Protein AF-A0A2R4ZS66-F1 (afdb_monomer_lite)

Secondary structure (DSSP, 8-state):
-BHHHHHHHHHTTBS-HHHHHHHHHHHHHHT-SEEEEEEEETTEEEEEEEEEETTTTEEEEEEEEEEEEEGGGSPPHHHHHHHHHHTT-EEEEETTEEEEEEEE-SSS-HHHHHHHHHHHHHSS---SPBEEEEEESSGGGTS----

Radius of gyration: 15.12 Å; chains: 1; bounding box: 39×27×40 Å

Foldseek 3Di:
DALVVVLVLQVVQEPCSVVVVVQLVVCLVVQFQWKWFWKDADPFTKIWIWGHGSVVRDTPWIKIKGWQDFDPSGDDPVLVVVLLVQLVWDWDDDHRTIITIHIDPPPDRPSVSVQSNVCSVVVHGGDDHMYRPDMDSDPVVVDPPPD

pLDDT: mean 89.67, std 10.57, range [35.56, 97.31]

Structure (mmCIF, N/CA/C/O backbone):
data_AF-A0A2R4ZS66-F1
#
_entry.id   AF-A0A2R4ZS66-F1
#
loop_
_atom_site.group_PDB
_atom_site.id
_atom_site.type_symbol
_atom_site.label_atom_id
_atom_site.label_alt_id
_atom_site.label_comp_id
_atom_site.label_asym_id
_atom_site.label_entity_id
_atom_site.label_seq_id
_atom_site.pdbx_PDB_ins_code
_atom_site.Cartn_x
_atom_site.Cartn_y
_atom_site.Cartn_z
_atom_site.occupancy
_atom_site.B_iso_or_equiv
_atom_site.auth_seq_id
_atom_site.auth_comp_id
_atom_site.auth_asym_id
_atom_site.auth_atom_id
_atom_site.pdbx_PDB_model_num
ATOM 1 N N . MET A 1 1 ? 14.372 4.701 -4.972 1.00 85.62 1 MET A N 1
ATOM 2 C CA . MET A 1 1 ? 14.677 3.246 -4.915 1.00 85.62 1 MET A CA 1
ATOM 3 C C . MET A 1 1 ? 14.463 2.672 -6.314 1.00 85.62 1 MET A C 1
ATOM 5 O O . MET A 1 1 ? 13.603 3.202 -7.007 1.00 85.62 1 MET A O 1
ATOM 9 N N . LYS A 1 2 ? 15.236 1.676 -6.771 1.00 91.50 2 LYS A N 1
ATOM 10 C CA . LYS A 1 2 ? 14.953 1.006 -8.058 1.00 91.50 2 LYS A CA 1
ATOM 11 C C . LYS A 1 2 ? 13.765 0.054 -7.915 1.00 91.50 2 LYS A C 1
ATOM 13 O O . LYS A 1 2 ? 13.603 -0.528 -6.845 1.00 91.50 2 LYS A O 1
ATOM 18 N N . ILE A 1 3 ? 12.954 -0.072 -8.968 1.00 91.31 3 ILE A N 1
ATOM 19 C CA . ILE A 1 3 ? 11.760 -0.935 -8.965 1.00 91.31 3 ILE A CA 1
ATOM 20 C C . ILE A 1 3 ? 12.142 -2.395 -8.682 1.00 91.31 3 ILE A C 1
ATOM 22 O O . ILE A 1 3 ? 11.557 -2.998 -7.790 1.00 91.31 3 ILE A O 1
ATOM 26 N N . ASP A 1 4 ? 13.183 -2.923 -9.326 1.00 91.06 4 ASP A N 1
ATOM 27 C CA . ASP A 1 4 ? 13.613 -4.315 -9.122 1.00 91.06 4 ASP A CA 1
ATOM 28 C C . ASP A 1 4 ? 13.971 -4.613 -7.663 1.00 91.06 4 ASP A C 1
ATOM 30 O O . ASP A 1 4 ? 13.483 -5.576 -7.082 1.00 91.06 4 ASP A O 1
ATOM 34 N N . SER A 1 5 ? 14.748 -3.734 -7.021 1.00 91.81 5 SER A N 1
ATOM 35 C CA . SER A 1 5 ? 15.110 -3.889 -5.605 1.00 91.81 5 SER A CA 1
ATOM 36 C C . SER A 1 5 ? 13.894 -3.838 -4.677 1.00 91.81 5 SER A C 1
ATOM 38 O O . SER A 1 5 ? 13.893 -4.448 -3.611 1.00 91.81 5 SER A O 1
ATOM 40 N N . PHE A 1 6 ? 12.859 -3.090 -5.060 1.00 93.44 6 PHE A N 1
ATOM 41 C CA . PHE A 1 6 ? 11.601 -3.069 -4.328 1.00 93.44 6 PHE A CA 1
ATOM 42 C C . PHE A 1 6 ? 10.821 -4.370 -4.509 1.00 93.44 6 PHE A C 1
ATOM 44 O O . PHE A 1 6 ? 10.367 -4.931 -3.517 1.00 93.44 6 PHE A O 1
ATOM 51 N N . ILE A 1 7 ? 10.704 -4.876 -5.740 1.00 93.62 7 ILE A N 1
ATOM 52 C CA . ILE A 1 7 ? 10.062 -6.168 -6.019 1.00 93.62 7 ILE A CA 1
ATOM 53 C C . ILE A 1 7 ? 10.770 -7.277 -5.231 1.00 93.62 7 ILE A C 1
ATOM 55 O O . ILE A 1 7 ? 10.112 -8.075 -4.565 1.00 93.62 7 ILE A O 1
ATOM 59 N N . GLU A 1 8 ? 12.105 -7.267 -5.216 1.00 93.38 8 GLU A N 1
ATOM 60 C CA . GLU A 1 8 ? 12.910 -8.194 -4.421 1.00 93.38 8 GLU A CA 1
ATOM 61 C C . GLU A 1 8 ? 12.587 -8.123 -2.927 1.00 93.38 8 GLU A C 1
ATOM 63 O O . GLU A 1 8 ? 12.374 -9.153 -2.288 1.00 93.38 8 GLU A O 1
ATOM 68 N N . ALA A 1 9 ? 12.490 -6.914 -2.367 1.00 93.00 9 ALA A N 1
ATOM 69 C CA . ALA A 1 9 ? 12.111 -6.729 -0.970 1.00 93.00 9 ALA A CA 1
ATOM 70 C C . ALA A 1 9 ? 10.690 -7.243 -0.672 1.00 93.00 9 ALA A C 1
ATOM 72 O O . ALA A 1 9 ? 10.423 -7.717 0.433 1.00 93.00 9 ALA A O 1
ATOM 73 N N . MET A 1 10 ? 9.785 -7.173 -1.650 1.00 95.38 10 MET A N 1
ATOM 74 C CA . MET A 1 10 ? 8.405 -7.633 -1.512 1.00 95.38 10 MET A CA 1
ATOM 75 C C . MET A 1 10 ? 8.254 -9.160 -1.615 1.00 95.38 10 MET A C 1
ATOM 77 O O . MET A 1 10 ? 7.286 -9.684 -1.062 1.00 95.38 10 MET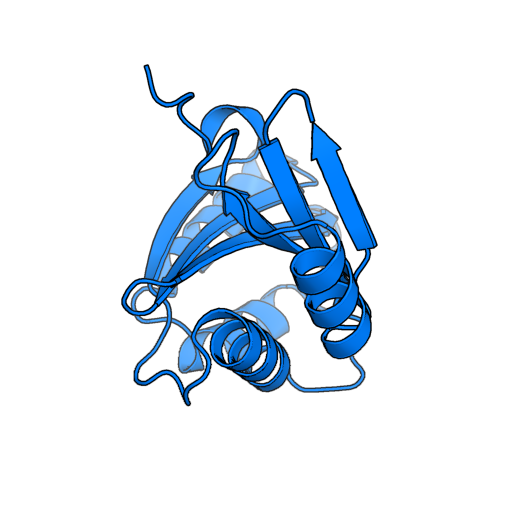 A O 1
ATOM 81 N N . TYR A 1 11 ? 9.200 -9.900 -2.214 1.00 94.19 11 TYR A N 1
ATOM 82 C CA . TYR A 1 11 ? 9.128 -11.373 -2.324 1.00 94.19 11 TYR A CA 1
ATOM 83 C C . TYR A 1 11 ? 8.984 -12.086 -0.974 1.00 94.19 11 TYR A C 1
ATOM 85 O O . TYR A 1 11 ? 8.286 -13.094 -0.865 1.00 94.19 11 TYR A O 1
ATOM 93 N N . GLU A 1 12 ? 9.615 -11.561 0.075 1.00 91.44 12 GLU A N 1
ATOM 94 C CA . GLU A 1 12 ? 9.529 -12.146 1.418 1.00 91.44 12 GLU A CA 1
ATOM 95 C C . GLU A 1 12 ? 8.276 -11.712 2.192 1.00 91.44 12 GLU A C 1
ATOM 97 O O . GLU A 1 12 ? 7.938 -12.300 3.223 1.00 91.44 12 GLU A O 1
ATOM 102 N N . ILE A 1 13 ? 7.575 -10.693 1.691 1.00 95.19 13 ILE A N 1
ATOM 103 C CA . ILE A 1 13 ? 6.416 -10.062 2.329 1.00 95.19 13 ILE A CA 1
ATOM 104 C C . ILE A 1 13 ? 5.109 -10.577 1.723 1.00 95.19 13 ILE A C 1
ATOM 106 O O . ILE A 1 13 ? 4.091 -10.595 2.416 1.00 95.19 13 ILE A O 1
ATOM 110 N N . LEU A 1 14 ? 5.134 -11.000 0.457 1.00 96.88 14 LEU A N 1
ATOM 111 C CA . LEU A 1 14 ? 3.964 -11.416 -0.312 1.00 96.88 14 LEU A CA 1
ATOM 112 C C . LEU A 1 14 ? 3.858 -12.941 -0.454 1.00 96.88 14 LEU A C 1
ATOM 114 O O . LEU A 1 14 ? 4.867 -13.647 -0.510 1.00 96.88 14 LEU A O 1
ATOM 118 N N . ASN A 1 15 ? 2.627 -13.445 -0.541 1.00 97.12 15 ASN A N 1
ATOM 119 C CA . ASN A 1 15 ? 2.344 -14.825 -0.954 1.00 97.12 15 ASN A CA 1
ATOM 120 C C . ASN A 1 15 ? 2.307 -14.986 -2.481 1.00 97.12 15 ASN A C 1
ATOM 122 O O . ASN A 1 15 ? 2.702 -16.036 -2.976 1.00 97.12 15 ASN A O 1
ATOM 126 N N . ASN A 1 16 ? 1.849 -13.955 -3.198 1.00 96.69 16 ASN A N 1
ATOM 127 C CA . ASN A 1 16 ? 1.676 -13.896 -4.656 1.00 96.69 16 ASN A CA 1
ATOM 128 C C . ASN A 1 16 ? 2.476 -12.733 -5.285 1.00 96.69 16 ASN A C 1
ATOM 130 O O . ASN A 1 16 ? 1.916 -11.796 -5.859 1.00 96.69 16 ASN A O 1
ATOM 134 N N . PRO A 1 17 ? 3.808 -12.724 -5.136 1.00 95.62 17 PRO A N 1
ATOM 135 C CA . PRO A 1 17 ? 4.660 -11.650 -5.642 1.00 95.62 17 PRO A CA 1
ATOM 136 C C . PRO A 1 17 ? 4.674 -11.529 -7.178 1.00 95.62 17 PRO A C 1
ATOM 138 O O . PRO A 1 17 ? 5.040 -10.484 -7.711 1.00 95.62 17 PRO A O 1
ATOM 141 N N . GLU A 1 18 ? 4.260 -12.565 -7.904 1.00 95.31 18 GLU A N 1
ATOM 142 C CA . GLU A 1 18 ? 4.056 -12.535 -9.352 1.00 95.31 18 GLU A CA 1
ATOM 143 C C . GLU A 1 18 ? 3.017 -11.494 -9.790 1.00 95.31 18 GLU A C 1
ATOM 145 O O . GLU A 1 18 ? 3.198 -10.872 -10.837 1.00 95.31 18 GLU A O 1
ATOM 150 N N . ASP A 1 19 ? 1.989 -11.235 -8.974 1.00 95.62 19 ASP A N 1
ATOM 151 C CA . ASP A 1 19 ? 0.975 -10.219 -9.274 1.00 95.62 19 ASP A CA 1
ATOM 152 C C . ASP A 1 19 ? 1.569 -8.808 -9.192 1.00 95.62 19 ASP A C 1
ATOM 154 O O . ASP A 1 19 ? 1.231 -7.939 -9.996 1.00 95.62 19 ASP A O 1
ATOM 158 N N . LEU A 1 20 ? 2.519 -8.590 -8.274 1.00 96.00 20 LEU A N 1
ATOM 159 C CA . LEU A 1 20 ? 3.275 -7.340 -8.197 1.00 96.00 20 LEU A CA 1
ATOM 160 C C . LEU A 1 20 ? 4.107 -7.128 -9.462 1.00 96.00 20 LEU A C 1
ATOM 162 O O . LEU A 1 20 ? 4.102 -6.039 -10.035 1.00 96.00 20 LEU A O 1
ATOM 166 N N . LEU A 1 21 ? 4.828 -8.170 -9.883 1.00 95.12 21 LEU A N 1
ATOM 167 C CA . LEU A 1 21 ? 5.668 -8.123 -11.074 1.00 95.12 21 LEU A CA 1
ATOM 168 C C . LEU A 1 21 ? 4.827 -7.831 -12.324 1.00 95.12 21 LEU A C 1
ATOM 170 O O . LEU A 1 21 ? 5.171 -6.937 -13.095 1.00 95.12 21 LEU A O 1
ATOM 174 N N . ALA A 1 22 ? 3.705 -8.537 -12.495 1.00 94.81 22 ALA A N 1
ATOM 175 C CA . ALA A 1 22 ? 2.788 -8.323 -13.610 1.00 94.81 22 ALA A CA 1
ATOM 176 C C . ALA A 1 22 ? 2.259 -6.880 -13.650 1.00 94.81 22 ALA A C 1
ATOM 178 O O . ALA A 1 22 ? 2.264 -6.255 -14.711 1.00 94.81 22 ALA A O 1
ATOM 179 N N . ALA A 1 23 ? 1.877 -6.329 -12.494 1.00 94.88 23 ALA A N 1
ATOM 180 C CA . ALA A 1 23 ? 1.373 -4.964 -12.396 1.00 94.88 23 ALA A CA 1
ATOM 181 C C . ALA A 1 23 ? 2.429 -3.903 -12.760 1.00 94.88 23 ALA A C 1
ATOM 183 O O . ALA A 1 23 ? 2.109 -2.895 -13.391 1.00 94.88 23 ALA A O 1
ATOM 184 N N . PHE A 1 24 ? 3.703 -4.110 -12.405 1.00 94.56 24 PHE A N 1
ATOM 185 C CA . PHE A 1 24 ? 4.780 -3.207 -12.831 1.00 94.56 24 PHE A CA 1
ATOM 186 C C . PHE A 1 24 ? 5.059 -3.285 -14.334 1.00 94.56 24 PHE A C 1
ATOM 188 O O . PHE A 1 24 ? 5.247 -2.247 -14.973 1.00 94.56 24 PHE A O 1
ATOM 195 N N . GLU A 1 25 ? 5.073 -4.489 -14.910 1.00 93.44 25 GLU A N 1
ATOM 196 C CA . GLU A 1 25 ? 5.287 -4.673 -16.350 1.00 93.44 25 GLU A CA 1
ATOM 197 C C . GLU A 1 25 ? 4.175 -4.017 -17.176 1.00 93.44 25 GLU A C 1
ATOM 199 O O . GLU A 1 25 ? 4.442 -3.308 -18.151 1.00 93.44 25 GLU A O 1
ATOM 204 N N . GLU A 1 26 ? 2.920 -4.177 -16.761 1.00 93.75 26 GLU A N 1
ATOM 205 C CA . GLU A 1 26 ? 1.801 -3.512 -17.420 1.00 93.75 26 GLU A CA 1
ATOM 206 C C . GLU A 1 26 ? 1.826 -1.989 -17.186 1.00 93.75 26 GLU A C 1
ATOM 208 O O . GLU A 1 26 ? 1.658 -1.240 -18.153 1.00 93.75 26 GLU A O 1
ATOM 213 N N . ALA A 1 27 ? 2.145 -1.497 -15.979 1.00 92.56 27 ALA A N 1
ATOM 214 C CA . ALA A 1 27 ? 2.337 -0.060 -15.735 1.00 92.56 27 ALA A CA 1
ATOM 215 C C . ALA A 1 27 ? 3.376 0.548 -16.689 1.00 92.56 27 ALA A C 1
ATOM 217 O O . ALA A 1 27 ? 3.154 1.616 -17.264 1.00 92.56 27 ALA A O 1
ATOM 218 N N . LYS A 1 28 ? 4.500 -0.147 -16.890 1.00 91.00 28 LYS A N 1
ATOM 219 C CA . LYS A 1 28 ? 5.563 0.257 -17.812 1.00 91.00 28 LYS A CA 1
ATOM 220 C C . LYS A 1 28 ? 5.076 0.277 -19.258 1.00 91.00 28 LYS A C 1
ATOM 222 O O . LYS A 1 28 ? 5.330 1.250 -19.966 1.00 91.00 28 LYS A O 1
ATOM 227 N N . HIS A 1 29 ? 4.357 -0.759 -19.689 1.00 92.56 29 HIS A N 1
ATOM 228 C CA . HIS A 1 29 ? 3.796 -0.830 -21.038 1.00 92.56 29 HIS A CA 1
ATOM 229 C C . HIS A 1 29 ? 2.803 0.308 -21.320 1.00 92.56 29 HIS A C 1
ATOM 231 O O . HIS A 1 29 ? 2.806 0.881 -22.410 1.00 92.56 29 HIS A O 1
ATOM 237 N N . LEU A 1 30 ? 1.981 0.654 -20.328 1.00 91.44 30 LEU A N 1
ATOM 238 C CA . LEU A 1 30 ? 0.952 1.688 -20.424 1.00 91.44 30 LEU A CA 1
ATOM 239 C C . LEU A 1 30 ? 1.472 3.108 -20.129 1.00 91.44 30 LEU A C 1
ATOM 241 O O . LEU A 1 30 ? 0.758 4.080 -20.367 1.00 91.44 30 LEU A O 1
ATOM 245 N N . GLY A 1 31 ? 2.703 3.252 -19.629 1.00 91.88 31 GLY A N 1
ATOM 246 C CA . GLY A 1 31 ? 3.271 4.545 -19.238 1.00 91.88 31 GLY A CA 1
ATOM 247 C C . GLY A 1 31 ? 2.616 5.147 -17.990 1.00 91.88 31 GLY A C 1
ATOM 248 O O . GLY A 1 31 ? 2.495 6.369 -17.884 1.00 91.88 31 GLY A O 1
ATOM 249 N N . MET A 1 32 ? 2.177 4.305 -17.052 1.00 93.44 32 MET A N 1
ATOM 250 C CA . MET A 1 32 ? 1.506 4.733 -15.825 1.00 93.44 32 MET A CA 1
ATOM 251 C C . MET A 1 32 ? 2.510 5.156 -14.752 1.00 93.44 32 MET A C 1
ATOM 253 O O . MET A 1 32 ? 3.497 4.474 -14.489 1.00 93.44 32 MET A O 1
ATOM 257 N N . ASN A 1 33 ? 2.222 6.277 -14.087 1.00 93.88 33 ASN A N 1
ATOM 258 C CA . ASN A 1 33 ? 3.043 6.778 -12.978 1.00 93.88 33 ASN A CA 1
ATOM 259 C C . ASN A 1 33 ? 2.567 6.277 -11.609 1.00 93.88 33 ASN A C 1
ATOM 261 O O . ASN A 1 33 ? 3.304 6.373 -10.633 1.00 93.88 33 ASN A O 1
ATOM 265 N N . HIS A 1 34 ? 1.337 5.773 -11.516 1.00 95.19 34 HIS A N 1
ATOM 266 C CA . HIS A 1 34 ? 0.755 5.302 -10.266 1.00 95.19 34 HIS A CA 1
ATOM 267 C C . HIS A 1 34 ? 0.294 3.859 -10.417 1.00 95.19 34 HIS A C 1
ATOM 269 O O . HIS A 1 34 ? -0.356 3.509 -11.400 1.00 95.19 34 HIS A O 1
ATOM 275 N N . LEU A 1 35 ? 0.632 3.052 -9.421 1.00 95.75 35 LEU A N 1
ATOM 276 C CA . LEU A 1 35 ? 0.129 1.705 -9.223 1.00 95.75 35 LEU A CA 1
ATOM 277 C C . LEU A 1 35 ? -0.442 1.630 -7.817 1.00 95.75 35 LEU A C 1
ATOM 279 O O . LEU A 1 35 ? 0.193 2.027 -6.843 1.00 95.75 35 LEU A O 1
ATOM 283 N N . TYR A 1 36 ? -1.650 1.120 -7.724 1.00 96.19 36 TYR A N 1
ATOM 284 C CA . TYR A 1 36 ? -2.380 0.966 -6.490 1.00 96.19 36 TYR A CA 1
ATOM 285 C C . TYR A 1 36 ? -2.602 -0.528 -6.272 1.00 96.19 36 TYR A C 1
ATOM 287 O O . TYR A 1 36 ? -3.103 -1.214 -7.160 1.00 96.19 36 TYR A O 1
ATOM 295 N N . LEU A 1 37 ? -2.218 -1.037 -5.107 1.00 96.12 37 LEU A N 1
ATOM 296 C CA . LEU A 1 37 ? -2.330 -2.450 -4.752 1.00 96.12 37 LEU A CA 1
ATOM 297 C C . LEU A 1 37 ? -3.248 -2.591 -3.549 1.00 96.12 37 LEU A C 1
ATOM 299 O O . LEU A 1 37 ? -2.936 -2.062 -2.482 1.00 96.12 37 LEU A O 1
ATOM 303 N N . LEU A 1 38 ? -4.346 -3.328 -3.693 1.00 95.81 38 LEU A N 1
ATOM 304 C CA . LEU A 1 38 ? -5.127 -3.785 -2.552 1.00 95.81 38 LEU A CA 1
ATOM 305 C C . LEU A 1 38 ? -4.430 -4.996 -1.947 1.00 95.81 38 LEU A C 1
ATOM 307 O O . LEU A 1 38 ? -4.320 -6.044 -2.580 1.00 95.81 38 LEU A O 1
ATOM 311 N N . MET A 1 39 ? -3.963 -4.837 -0.717 1.00 96.50 39 MET A N 1
ATOM 312 C CA . MET A 1 39 ? -3.237 -5.867 0.004 1.00 96.50 39 MET A CA 1
ATOM 313 C C . MET A 1 39 ? -4.024 -6.318 1.224 1.00 96.50 39 MET A C 1
ATOM 315 O O . MET A 1 39 ? -4.573 -5.497 1.965 1.00 96.50 39 MET A O 1
ATOM 319 N N . ARG A 1 40 ? -4.019 -7.625 1.475 1.00 95.81 40 ARG A N 1
ATOM 320 C CA . ARG A 1 40 ? -4.670 -8.242 2.628 1.00 95.81 40 ARG A CA 1
ATOM 321 C C . ARG A 1 40 ? -3.689 -9.088 3.423 1.00 95.81 40 ARG A C 1
ATOM 323 O O . ARG A 1 40 ? -2.868 -9.787 2.852 1.00 95.81 40 ARG A O 1
ATOM 330 N N . ARG A 1 41 ? -3.814 -9.070 4.747 1.00 94.81 41 ARG A N 1
ATOM 331 C CA . ARG A 1 41 ? -3.216 -10.060 5.646 1.00 94.81 41 ARG A CA 1
ATOM 332 C C . ARG A 1 41 ? -4.195 -10.363 6.769 1.00 94.81 41 ARG A C 1
ATOM 334 O O . ARG A 1 41 ? -4.571 -9.459 7.509 1.00 94.81 41 ARG A O 1
ATOM 341 N N . GLU A 1 42 ? -4.572 -11.630 6.923 1.00 91.81 42 GLU A N 1
ATOM 342 C CA . GLU A 1 42 ? -5.630 -12.038 7.860 1.00 91.81 42 GLU A CA 1
ATOM 343 C C . GLU A 1 42 ? -6.918 -11.216 7.619 1.00 91.81 42 GLU A C 1
ATOM 345 O O . GLU A 1 42 ? -7.429 -11.208 6.500 1.00 91.81 42 GLU A O 1
ATOM 350 N N . ASP A 1 43 ? -7.431 -10.501 8.624 1.00 87.62 43 ASP A N 1
ATOM 351 C CA . ASP A 1 43 ? -8.604 -9.616 8.511 1.00 87.62 43 ASP A CA 1
ATOM 352 C C . ASP A 1 43 ? -8.232 -8.143 8.256 1.00 87.62 43 ASP A C 1
ATOM 354 O O . ASP A 1 43 ? -9.098 -7.272 8.207 1.00 87.62 43 ASP A O 1
ATOM 358 N N . PHE A 1 44 ? -6.943 -7.844 8.085 1.00 90.19 44 PHE A N 1
ATOM 359 C CA . PHE A 1 44 ? -6.444 -6.501 7.817 1.00 90.19 44 PHE A CA 1
ATOM 360 C C . PHE A 1 44 ? -6.268 -6.266 6.313 1.00 90.19 44 PHE A C 1
ATOM 362 O O . PHE A 1 44 ? -5.645 -7.068 5.616 1.00 90.19 44 PHE A O 1
ATOM 369 N N . ARG A 1 45 ? -6.784 -5.135 5.822 1.00 93.44 45 ARG A N 1
ATOM 370 C CA . ARG A 1 45 ? -6.634 -4.670 4.438 1.00 93.44 45 ARG A CA 1
ATOM 371 C C . ARG A 1 45 ? -6.044 -3.269 4.396 1.00 93.44 45 ARG A C 1
ATOM 373 O O . ARG A 1 45 ? -6.342 -2.444 5.257 1.00 93.44 45 ARG A O 1
ATOM 380 N N . LEU A 1 46 ? -5.249 -2.998 3.371 1.00 95.38 46 LEU A N 1
ATOM 381 C CA . LEU A 1 46 ? -4.695 -1.679 3.081 1.00 95.38 46 LEU A CA 1
ATOM 382 C C . LEU A 1 46 ? -4.508 -1.503 1.577 1.00 95.38 46 LEU A C 1
ATOM 384 O O . LEU A 1 46 ? -4.423 -2.485 0.843 1.00 95.38 46 LEU A O 1
ATOM 388 N N . VAL A 1 47 ? -4.373 -0.257 1.136 1.00 95.81 47 VAL A N 1
ATOM 389 C CA . VAL A 1 47 ? -3.933 0.053 -0.225 1.00 95.81 47 VAL A CA 1
ATOM 390 C C . VAL A 1 47 ? -2.506 0.578 -0.197 1.00 95.81 47 VAL A C 1
ATOM 392 O O . VAL A 1 47 ? -2.215 1.555 0.489 1.00 95.81 47 VAL A O 1
ATOM 395 N N . MET A 1 48 ? -1.606 -0.059 -0.941 1.00 96.75 48 MET A N 1
ATOM 396 C CA . MET A 1 48 ? -0.275 0.476 -1.204 1.00 96.75 48 MET A CA 1
ATOM 397 C C . MET A 1 48 ? -0.328 1.292 -2.493 1.00 96.75 48 MET A C 1
ATOM 399 O O . MET A 1 48 ? -0.673 0.784 -3.554 1.00 96.75 48 MET A O 1
ATOM 403 N N . ILE A 1 49 ? 0.017 2.565 -2.384 1.00 96.12 49 ILE A N 1
ATOM 404 C CA . ILE A 1 49 ? 0.077 3.531 -3.472 1.00 96.12 49 ILE A CA 1
ATOM 405 C C . ILE A 1 49 ? 1.544 3.703 -3.844 1.00 96.12 49 ILE A C 1
ATOM 407 O O . ILE A 1 49 ? 2.336 4.243 -3.071 1.00 96.12 49 ILE A O 1
ATOM 411 N N . ILE A 1 50 ? 1.903 3.244 -5.032 1.00 96.19 50 ILE A N 1
ATOM 412 C CA . ILE A 1 50 ? 3.252 3.297 -5.573 1.00 96.19 50 ILE A CA 1
ATOM 413 C C . ILE A 1 50 ? 3.279 4.373 -6.651 1.00 96.19 50 ILE A C 1
ATOM 415 O O . ILE A 1 50 ? 2.621 4.254 -7.681 1.00 96.19 50 ILE A O 1
ATOM 419 N N . HIS A 1 51 ? 4.061 5.422 -6.419 1.00 95.38 51 HIS A N 1
ATOM 420 C CA . HIS A 1 51 ? 4.378 6.430 -7.421 1.00 95.38 51 HIS A CA 1
ATOM 421 C C . HIS A 1 51 ? 5.754 6.124 -8.005 1.00 95.38 51 HIS A C 1
ATOM 423 O O . HIS A 1 51 ? 6.758 6.051 -7.287 1.00 95.38 51 HIS A O 1
ATOM 429 N N . MET A 1 52 ? 5.796 5.952 -9.316 1.00 94.12 52 MET A N 1
ATOM 430 C CA . MET A 1 52 ? 6.970 5.534 -10.062 1.00 94.12 52 MET A CA 1
ATOM 431 C C . MET A 1 52 ? 7.141 6.365 -11.328 1.00 94.12 52 MET A C 1
ATOM 433 O O . MET A 1 52 ? 6.192 6.954 -11.841 1.00 94.12 52 MET A O 1
ATOM 437 N N . ASN A 1 53 ? 8.361 6.373 -11.849 1.00 90.62 53 ASN A N 1
ATOM 438 C CA . ASN A 1 53 ? 8.642 6.814 -13.202 1.00 90.62 53 ASN A CA 1
ATOM 439 C C . ASN A 1 53 ? 8.842 5.570 -14.090 1.00 90.62 53 ASN A C 1
ATOM 441 O O . ASN A 1 53 ? 9.866 4.891 -13.942 1.00 90.62 53 ASN A O 1
ATOM 445 N N . PRO A 1 54 ? 7.912 5.274 -15.017 1.00 81.00 54 PRO A N 1
ATOM 446 C CA . PRO A 1 54 ? 7.958 4.057 -15.828 1.00 81.00 54 PRO A CA 1
ATOM 447 C C . PRO A 1 54 ? 9.108 4.052 -16.847 1.00 81.00 54 PRO A C 1
ATOM 449 O O . PRO A 1 54 ? 9.473 2.997 -17.354 1.00 81.00 54 PRO A O 1
ATOM 452 N N . PHE A 1 55 ? 9.707 5.211 -17.144 1.00 83.56 55 PHE A N 1
ATOM 453 C CA . PHE A 1 55 ? 10.792 5.325 -18.123 1.00 83.56 55 PHE A CA 1
ATOM 454 C C . PHE A 1 55 ? 12.184 5.185 -17.500 1.00 83.56 55 PH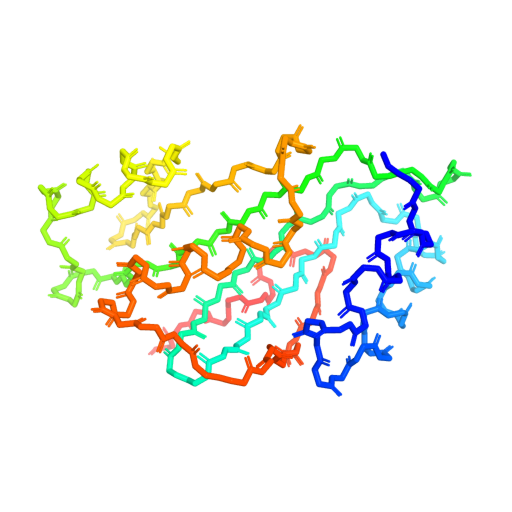E A C 1
ATOM 456 O O . PHE A 1 55 ? 13.100 4.709 -18.165 1.00 83.56 55 PHE A O 1
ATOM 463 N N . SER A 1 56 ? 12.365 5.626 -16.250 1.00 87.88 56 SER A N 1
ATOM 464 C CA . SER A 1 56 ? 13.647 5.518 -15.534 1.00 87.88 56 SER A CA 1
ATOM 465 C C . SER A 1 56 ? 13.727 4.322 -14.580 1.00 87.88 56 SER A C 1
ATOM 467 O O . SER A 1 56 ? 14.790 4.080 -13.997 1.00 87.88 56 SER A O 1
ATOM 469 N N . GLU A 1 57 ? 12.617 3.594 -14.421 1.00 84.12 57 GLU A N 1
ATOM 470 C CA . GLU A 1 57 ? 12.463 2.451 -13.511 1.00 84.12 57 GLU A CA 1
ATOM 471 C C . GLU A 1 57 ? 12.795 2.821 -12.056 1.00 84.12 57 GLU A C 1
ATOM 473 O O . GLU A 1 57 ? 13.428 2.080 -11.294 1.00 84.12 57 GLU A O 1
ATOM 478 N N . GLU A 1 58 ? 12.383 4.028 -11.667 1.00 91.88 58 GLU A N 1
ATOM 479 C CA . GLU A 1 58 ? 12.597 4.565 -10.328 1.00 91.88 58 GLU A CA 1
ATOM 480 C C . GLU A 1 58 ? 11.285 4.723 -9.580 1.00 91.88 58 GLU A C 1
ATOM 482 O O . GLU A 1 58 ? 10.316 5.290 -10.083 1.00 91.88 58 GLU A O 1
ATOM 487 N N . LEU A 1 59 ? 11.292 4.276 -8.329 1.00 92.31 59 LEU A N 1
ATOM 488 C CA . LEU A 1 59 ? 10.255 4.600 -7.367 1.00 92.31 59 LEU A CA 1
ATOM 489 C C . LEU A 1 59 ? 10.486 6.004 -6.828 1.00 92.31 59 LEU A C 1
ATOM 491 O O . LEU A 1 59 ? 11.546 6.289 -6.256 1.00 92.31 59 LEU A O 1
ATOM 495 N N . VAL A 1 60 ? 9.467 6.844 -6.997 1.00 94.31 60 VAL A N 1
ATOM 496 C CA . VAL A 1 60 ? 9.433 8.231 -6.533 1.00 94.31 60 VAL A CA 1
ATOM 497 C C . VAL A 1 60 ? 8.952 8.283 -5.086 1.00 94.31 60 VAL A C 1
ATOM 499 O O . VAL A 1 60 ? 9.587 8.923 -4.252 1.00 94.31 60 VAL A O 1
ATOM 502 N N . SER A 1 61 ? 7.856 7.589 -4.768 1.00 94.94 61 SER A N 1
ATOM 503 C CA . SER A 1 61 ? 7.315 7.522 -3.407 1.00 94.94 61 SER A CA 1
ATOM 504 C C . SER A 1 61 ? 6.391 6.324 -3.219 1.00 94.94 61 SER A C 1
ATOM 506 O O . SER A 1 61 ? 5.752 5.879 -4.169 1.00 94.94 61 SER A O 1
ATOM 508 N N . ILE A 1 62 ? 6.273 5.846 -1.980 1.00 96.81 62 ILE A N 1
ATOM 509 C CA . ILE A 1 62 ? 5.292 4.829 -1.583 1.00 96.81 62 ILE A CA 1
ATOM 510 C C . ILE A 1 62 ? 4.470 5.389 -0.422 1.00 96.81 62 ILE A C 1
ATOM 512 O O . ILE A 1 62 ? 5.027 5.946 0.527 1.00 96.81 62 ILE A O 1
ATOM 516 N N . VAL A 1 63 ? 3.151 5.247 -0.500 1.00 96.69 63 VAL A N 1
ATOM 517 C CA . VAL A 1 63 ? 2.208 5.652 0.546 1.00 96.69 63 VAL A CA 1
ATOM 518 C C . VAL A 1 63 ? 1.258 4.498 0.822 1.00 96.69 63 VAL A C 1
ATOM 520 O O . VAL A 1 63 ? 0.750 3.872 -0.097 1.00 96.69 63 VAL A O 1
ATOM 523 N N . PHE A 1 64 ? 0.986 4.226 2.088 1.00 96.50 64 PHE A N 1
ATOM 524 C CA . PHE A 1 64 ? -0.010 3.256 2.516 1.00 96.50 64 PHE A CA 1
ATOM 525 C C . PHE A 1 64 ? -1.274 3.982 2.936 1.00 96.50 64 PHE A C 1
ATOM 527 O O . PHE A 1 64 ? -1.216 4.901 3.749 1.00 96.50 64 PHE A O 1
ATOM 534 N N . MET A 1 65 ? -2.411 3.550 2.413 1.00 95.38 65 MET A N 1
ATOM 535 C CA . MET A 1 65 ? -3.725 3.992 2.839 1.00 95.38 65 MET A CA 1
ATOM 536 C C . MET A 1 65 ? -4.393 2.881 3.641 1.00 95.38 65 MET A C 1
ATOM 538 O O . MET A 1 65 ? -4.649 1.787 3.141 1.00 95.38 65 MET A O 1
ATOM 542 N N . ILE A 1 66 ? -4.662 3.177 4.905 1.00 94.62 66 ILE A N 1
ATOM 543 C CA . ILE A 1 66 ? -5.264 2.265 5.870 1.00 94.62 66 ILE A CA 1
ATOM 544 C C . ILE A 1 66 ? -6.731 2.671 6.027 1.00 94.62 66 ILE A C 1
ATOM 546 O O . ILE A 1 66 ? -6.987 3.716 6.634 1.00 94.62 66 ILE A O 1
ATOM 550 N N . PRO A 1 67 ? -7.692 1.909 5.482 1.00 90.25 67 PRO A N 1
ATOM 551 C CA . PRO A 1 67 ? -9.106 2.218 5.638 1.00 90.25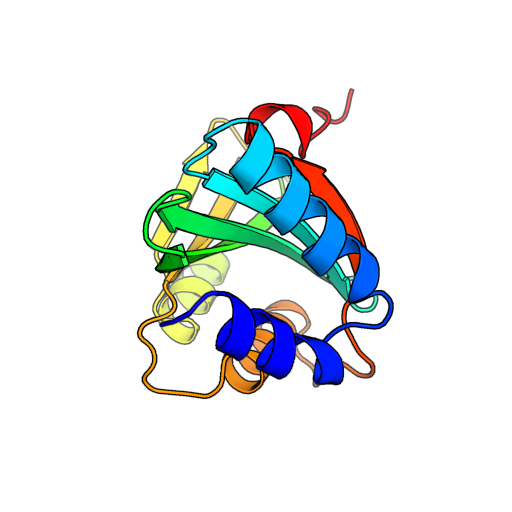 67 PRO A CA 1
ATOM 552 C C . PRO A 1 67 ? -9.537 2.034 7.097 1.00 90.25 67 PRO A C 1
ATOM 554 O O . PRO A 1 67 ? -9.168 1.054 7.742 1.00 90.25 67 PRO A O 1
ATOM 557 N N . LEU A 1 68 ? -10.329 2.976 7.615 1.00 86.81 68 LEU A N 1
ATOM 558 C CA . LEU A 1 68 ? -10.855 2.945 8.985 1.00 86.81 68 LEU A CA 1
ATOM 559 C C . LEU A 1 68 ? -12.370 2.700 9.046 1.00 86.81 68 LEU A C 1
ATOM 561 O O . LEU A 1 68 ? -12.938 2.721 10.132 1.00 86.81 68 LEU A O 1
ATOM 565 N N . GLY A 1 69 ? -13.021 2.478 7.904 1.00 84.25 69 GLY A N 1
ATOM 566 C CA . GLY A 1 69 ? -14.473 2.323 7.808 1.00 84.25 69 GLY A CA 1
ATOM 567 C C . GLY A 1 69 ? -15.214 3.644 7.584 1.00 84.25 69 GLY A C 1
ATOM 568 O O . GLY A 1 69 ? -14.595 4.701 7.406 1.00 84.25 69 GLY A O 1
ATOM 569 N N . CYS A 1 70 ? -16.544 3.548 7.564 1.00 84.31 70 CYS A N 1
ATOM 570 C CA . CYS A 1 70 ? -17.463 4.649 7.286 1.00 84.31 70 CYS A CA 1
ATOM 571 C C . CYS A 1 70 ? -18.598 4.698 8.318 1.00 84.31 70 CYS A C 1
ATOM 573 O O . CYS A 1 70 ? -19.010 3.661 8.842 1.00 84.31 70 CYS A O 1
ATOM 575 N N . GLY A 1 71 ? -19.125 5.893 8.583 1.00 82.19 71 GLY A N 1
ATOM 576 C CA . GLY A 1 71 ? -20.313 6.084 9.416 1.00 82.19 71 GLY A CA 1
ATOM 577 C C . GLY A 1 71 ? -20.144 5.544 10.841 1.00 82.19 71 GLY A C 1
ATOM 578 O O . GLY A 1 71 ? -19.143 5.808 11.505 1.00 82.19 71 GLY A O 1
ATOM 579 N N . GLU A 1 72 ? -21.132 4.787 11.324 1.00 79.19 72 GLU A N 1
ATOM 580 C CA . GLU A 1 72 ? -21.149 4.252 12.697 1.00 79.19 72 GLU A CA 1
ATOM 581 C C . GLU A 1 72 ? -20.114 3.142 12.949 1.00 79.19 72 GLU A C 1
ATOM 583 O O . GLU A 1 72 ? -19.768 2.877 14.100 1.00 79.19 72 GLU A O 1
ATOM 588 N N . GLU A 1 73 ? -19.589 2.512 11.894 1.00 78.75 73 GLU A N 1
ATOM 589 C CA . GLU A 1 73 ? -18.540 1.488 12.005 1.00 78.75 73 GLU A CA 1
ATOM 590 C C . GLU A 1 73 ? -17.142 2.098 12.192 1.00 78.75 73 GLU A C 1
ATOM 592 O O . GLU A 1 73 ? -16.179 1.392 12.502 1.00 78.75 73 GLU A O 1
ATOM 597 N N . GLN A 1 74 ? -17.017 3.416 12.018 1.00 82.31 74 GLN A N 1
ATOM 598 C CA . GLN A 1 74 ? -15.749 4.116 12.120 1.00 82.31 74 GLN A CA 1
ATOM 599 C C . GLN A 1 74 ? -15.302 4.262 13.591 1.00 82.31 74 GLN A C 1
ATOM 601 O O . GLN A 1 74 ? -16.097 4.640 14.459 1.00 82.31 74 GLN A O 1
ATOM 606 N N . PRO A 1 75 ? -14.007 4.054 13.905 1.00 85.88 75 PRO A N 1
ATOM 607 C CA . PRO A 1 75 ? -13.454 4.394 15.209 1.00 85.88 75 PRO A CA 1
ATOM 608 C C . PRO A 1 75 ? -13.677 5.869 15.550 1.00 85.88 75 PRO A C 1
ATOM 610 O O . PRO A 1 75 ? -13.683 6.741 14.679 1.00 85.88 75 PRO A O 1
ATOM 613 N N . SER A 1 76 ? -13.768 6.178 16.844 1.00 88.38 76 SER A N 1
ATOM 614 C CA . SER A 1 76 ? -13.887 7.571 17.286 1.00 88.38 76 SER A CA 1
ATOM 615 C C . SER A 1 76 ? -12.682 8.403 16.832 1.00 88.38 76 SER A C 1
ATOM 617 O O . SER A 1 76 ? -11.553 7.908 16.782 1.00 88.38 76 SER A O 1
ATOM 619 N N . MET A 1 77 ? -12.880 9.701 16.584 1.00 85.06 77 MET A N 1
ATOM 620 C CA . MET A 1 77 ? -11.794 10.593 16.145 1.00 85.06 77 MET A CA 1
ATOM 621 C C . MET A 1 77 ? -10.584 10.601 17.092 1.00 85.06 77 MET A C 1
ATOM 623 O O . MET A 1 77 ? -9.451 10.773 16.650 1.00 85.06 77 MET A O 1
ATOM 627 N N . GLU A 1 78 ? -10.785 10.369 18.392 1.00 89.38 78 GLU A N 1
ATOM 628 C CA . GLU A 1 78 ? -9.688 10.226 19.355 1.00 89.38 78 GLU A CA 1
ATOM 629 C C . GLU A 1 78 ? -8.867 8.945 19.122 1.00 89.38 78 GLU A C 1
ATOM 631 O O . GLU A 1 78 ? -7.642 8.955 19.250 1.00 89.38 78 GLU A O 1
ATOM 636 N N . GLN A 1 79 ? -9.517 7.828 18.786 1.00 90.06 79 GLN A N 1
ATOM 637 C CA . GLN A 1 79 ? -8.834 6.583 18.420 1.00 90.06 79 GLN A CA 1
ATOM 638 C C . GLN A 1 79 ? -8.099 6.739 17.087 1.00 90.06 79 GLN A C 1
ATOM 640 O O . GLN A 1 79 ? -6.929 6.369 16.999 1.00 90.06 79 GLN A O 1
ATOM 645 N N . VAL A 1 80 ? -8.745 7.362 16.097 1.00 90.31 80 VAL A N 1
ATOM 646 C CA . VAL A 1 80 ? -8.143 7.662 14.791 1.00 90.31 80 VAL A CA 1
ATOM 647 C C . VAL A 1 80 ? -6.890 8.522 14.948 1.00 90.31 80 VAL A C 1
ATOM 649 O O . VAL A 1 80 ? -5.833 8.164 14.436 1.00 90.31 80 VAL A O 1
ATOM 652 N N . ASN A 1 81 ? -6.962 9.609 15.720 1.00 90.06 81 ASN A N 1
ATOM 653 C CA . ASN A 1 81 ? -5.814 10.486 15.957 1.00 90.06 81 ASN A CA 1
ATOM 654 C C . ASN A 1 81 ? -4.676 9.772 16.693 1.00 90.06 81 ASN A C 1
ATOM 656 O O . ASN A 1 81 ? -3.511 9.950 16.339 1.00 90.06 81 ASN A O 1
ATOM 660 N N . ARG A 1 82 ? -4.989 8.941 17.698 1.00 92.88 82 ARG A N 1
ATOM 661 C CA . ARG A 1 82 ? -3.972 8.143 18.402 1.00 92.88 82 ARG A CA 1
ATOM 662 C C . ARG A 1 82 ? -3.253 7.180 17.461 1.00 92.88 82 ARG A C 1
ATOM 664 O O . ARG A 1 82 ? -2.028 7.087 17.526 1.00 92.88 82 ARG A O 1
ATOM 671 N N . LEU A 1 83 ? -3.997 6.507 16.585 1.00 93.19 83 LEU A N 1
ATOM 672 C CA . LEU A 1 83 ? -3.434 5.601 15.587 1.00 93.19 83 LEU A CA 1
ATOM 673 C C . LEU A 1 83 ? -2.613 6.354 14.529 1.00 93.19 83 LEU A C 1
ATOM 675 O O . LEU A 1 83 ? -1.516 5.929 14.181 1.00 93.19 83 LEU A O 1
ATOM 679 N N . ALA A 1 84 ? -3.087 7.506 14.054 1.00 94.19 84 ALA A N 1
ATOM 680 C CA . ALA A 1 84 ? -2.342 8.322 13.098 1.00 94.19 84 ALA A CA 1
ATOM 681 C C . ALA A 1 84 ? -1.001 8.796 13.685 1.00 94.19 84 ALA A C 1
ATOM 683 O O . ALA A 1 84 ? 0.033 8.673 13.034 1.00 94.19 84 ALA A O 1
ATOM 684 N N . ILE A 1 85 ? -0.988 9.255 14.942 1.00 93.81 85 ILE A N 1
ATOM 685 C CA . ILE A 1 85 ? 0.244 9.668 15.633 1.00 93.81 85 ILE A CA 1
ATOM 686 C C . ILE A 1 85 ? 1.215 8.492 15.788 1.00 93.81 85 ILE A C 1
ATOM 688 O O . ILE A 1 85 ? 2.407 8.659 15.523 1.00 93.81 85 ILE A O 1
ATOM 692 N N . SER A 1 86 ? 0.736 7.311 16.199 1.00 94.06 86 SER A N 1
ATOM 693 C CA . SER A 1 86 ? 1.611 6.146 16.398 1.00 94.06 86 SER A CA 1
ATOM 694 C C . SER A 1 86 ? 2.261 5.674 15.097 1.00 94.06 86 SER A C 1
ATOM 696 O O . SER A 1 86 ? 3.414 5.246 15.112 1.00 94.06 86 SER A O 1
ATOM 698 N N . LEU A 1 87 ? 1.557 5.823 13.974 1.00 94.62 87 LEU A N 1
ATOM 699 C CA . LEU A 1 87 ? 2.048 5.487 12.639 1.00 94.62 87 LEU A CA 1
ATOM 700 C C . LEU A 1 87 ? 2.795 6.634 11.948 1.00 94.62 87 LEU A C 1
ATOM 702 O O . LEU A 1 87 ? 3.267 6.452 10.830 1.00 94.62 87 LEU A O 1
ATOM 706 N N . ARG A 1 88 ? 2.896 7.812 12.585 1.00 93.75 88 ARG A N 1
ATOM 707 C CA . ARG A 1 88 ? 3.384 9.056 11.955 1.00 93.75 88 ARG A CA 1
ATOM 708 C C . ARG A 1 88 ? 2.652 9.373 10.641 1.00 93.75 88 ARG A C 1
ATOM 710 O O . ARG A 1 88 ? 3.242 9.901 9.702 1.00 93.75 88 ARG A O 1
ATOM 717 N N . GLY A 1 89 ? 1.374 9.015 10.580 1.00 94.25 89 GLY A N 1
ATOM 718 C CA . GLY A 1 89 ? 0.509 9.191 9.425 1.00 94.25 89 GLY A CA 1
ATOM 719 C C . GLY A 1 89 ? -0.371 10.435 9.512 1.00 94.25 89 GLY A C 1
ATOM 720 O O . GLY A 1 89 ? -0.449 11.112 10.539 1.00 94.25 89 GLY A O 1
ATOM 721 N N . ALA A 1 90 ? -1.072 10.708 8.417 1.00 94.19 90 ALA A N 1
ATOM 722 C CA . ALA A 1 90 ? -2.071 11.762 8.309 1.00 94.19 90 ALA A CA 1
ATOM 723 C C . ALA A 1 90 ? -3.475 11.160 8.190 1.00 94.19 90 ALA A C 1
ATOM 725 O O . ALA A 1 90 ? -3.677 10.177 7.481 1.00 94.19 90 ALA A O 1
ATOM 726 N N . VAL A 1 91 ? -4.454 11.765 8.861 1.00 92.00 91 VAL A N 1
ATOM 727 C CA . VAL A 1 91 ? -5.863 11.376 8.727 1.00 92.00 91 VAL A CA 1
ATOM 728 C C . VAL A 1 91 ? -6.436 12.023 7.471 1.00 92.00 91 VAL A C 1
ATOM 730 O O . VAL A 1 91 ? -6.346 13.238 7.299 1.00 92.00 91 VAL A O 1
ATOM 733 N N . MET A 1 92 ? -7.055 11.216 6.617 1.00 89.44 92 MET A N 1
ATOM 734 C CA . MET A 1 92 ? -7.820 11.656 5.458 1.00 89.44 92 MET A CA 1
ATOM 735 C C . MET A 1 92 ? -9.284 11.268 5.663 1.00 89.44 92 MET A C 1
ATOM 737 O O . MET A 1 92 ? -9.586 10.101 5.897 1.00 89.44 92 MET A O 1
ATOM 741 N N . ALA A 1 93 ? -10.191 12.239 5.571 1.00 84.25 93 ALA A N 1
ATOM 742 C CA . ALA A 1 93 ? -11.634 12.012 5.622 1.00 84.25 93 ALA A CA 1
ATOM 743 C C . ALA A 1 93 ? -12.263 12.359 4.268 1.00 84.25 93 ALA A C 1
ATOM 745 O O . ALA A 1 93 ? -11.913 13.380 3.670 1.00 84.25 93 ALA A O 1
ATOM 746 N N . TYR A 1 94 ? -13.176 11.517 3.790 1.00 81.81 94 TYR A N 1
ATOM 747 C CA . TYR A 1 94 ? -13.908 11.703 2.539 1.00 81.81 94 TYR A CA 1
ATOM 748 C C . TYR A 1 94 ? -15.357 11.239 2.725 1.00 81.81 94 TYR A C 1
ATOM 750 O O . TYR A 1 94 ? -15.636 10.062 2.935 1.00 81.81 94 TYR A O 1
ATOM 758 N N . GLY A 1 95 ? -16.294 12.190 2.692 1.00 81.81 95 GLY A N 1
ATOM 759 C CA . GLY A 1 95 ? -17.681 11.918 3.073 1.00 81.81 95 GLY A CA 1
ATOM 760 C C . GLY A 1 95 ? -17.771 11.421 4.518 1.00 81.81 95 GLY A C 1
ATOM 761 O O . GLY A 1 95 ? -17.252 12.068 5.426 1.00 81.81 95 GLY A O 1
ATOM 762 N N . GLU A 1 96 ? -18.410 10.268 4.710 1.00 82.50 96 GLU A N 1
ATOM 763 C CA . GLU A 1 96 ? -18.546 9.597 6.012 1.00 82.50 96 GLU A CA 1
ATOM 764 C C . GLU A 1 96 ? -17.432 8.580 6.293 1.00 82.50 96 GLU A C 1
ATOM 766 O O . GLU A 1 96 ? -17.466 7.906 7.316 1.00 82.50 96 GLU A O 1
ATOM 771 N N . CYS A 1 97 ? -16.459 8.447 5.391 1.00 85.12 97 CYS A N 1
ATOM 772 C CA . CYS A 1 97 ? -15.369 7.489 5.501 1.00 85.12 97 CYS A CA 1
ATOM 773 C C . CYS A 1 97 ? -14.068 8.175 5.916 1.00 85.12 97 CYS A C 1
ATOM 775 O O . CYS A 1 97 ? -13.821 9.347 5.606 1.00 85.12 97 CYS A O 1
ATOM 777 N N . SER A 1 98 ? -13.182 7.424 6.570 1.00 88.56 98 SER A N 1
ATOM 778 C CA . SER A 1 98 ? -11.823 7.899 6.821 1.00 88.56 98 SER A CA 1
ATOM 779 C C . SER A 1 98 ? -10.758 6.845 6.579 1.00 88.56 98 SER A C 1
ATOM 781 O O . SER A 1 98 ? -11.000 5.638 6.494 1.00 88.56 98 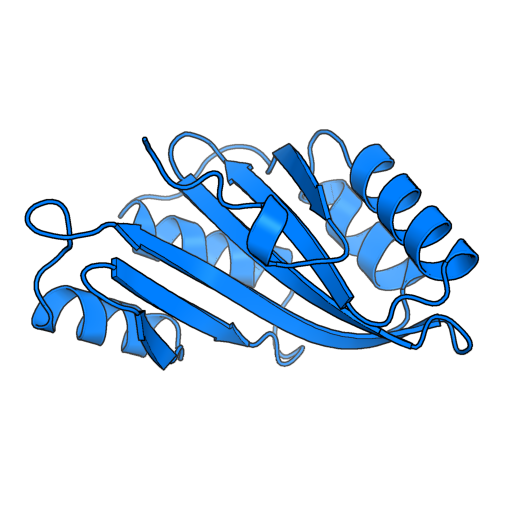SER A O 1
ATOM 783 N N . SER A 1 99 ? -9.534 7.325 6.421 1.00 92.25 99 SER A N 1
ATOM 784 C CA . SER A 1 99 ? -8.346 6.507 6.246 1.00 92.25 99 SER A CA 1
ATOM 785 C C . SER A 1 99 ? -7.133 7.197 6.861 1.00 92.25 99 SER A C 1
ATOM 787 O O . SER A 1 99 ? -7.118 8.416 7.038 1.00 92.25 99 SER A O 1
ATOM 789 N N . ILE A 1 100 ? -6.101 6.422 7.182 1.00 95.81 100 ILE A N 1
ATOM 790 C CA . ILE A 1 100 ? -4.791 6.954 7.573 1.00 95.81 100 ILE A CA 1
ATOM 791 C C . ILE A 1 100 ? -3.826 6.755 6.413 1.00 95.81 100 ILE A C 1
ATOM 793 O O . ILE A 1 100 ? -3.688 5.647 5.900 1.00 95.81 100 ILE A O 1
ATOM 797 N N . LEU A 1 101 ? -3.148 7.830 6.024 1.00 96.31 101 LEU A N 1
ATOM 798 C CA . LEU A 1 101 ? -2.074 7.817 5.043 1.00 96.31 101 LEU A CA 1
ATOM 799 C C . LEU A 1 101 ? -0.726 7.757 5.759 1.00 96.31 101 LEU A C 1
ATOM 801 O O . LEU A 1 101 ? -0.425 8.619 6.584 1.00 96.31 101 LEU A O 1
ATOM 805 N N . VAL A 1 102 ? 0.095 6.766 5.427 1.00 97.06 102 VAL A N 1
ATOM 806 C CA . VAL A 1 102 ? 1.439 6.575 5.985 1.00 97.06 102 VAL A CA 1
ATOM 807 C C . VAL A 1 102 ? 2.446 6.562 4.843 1.00 97.06 102 VAL A C 1
ATOM 809 O O . VAL A 1 102 ? 2.397 5.690 3.982 1.00 97.06 102 VAL A O 1
ATOM 812 N N . GLY A 1 103 ? 3.353 7.537 4.810 1.00 96.00 103 GLY A N 1
ATOM 813 C CA . GLY A 1 103 ? 4.419 7.584 3.808 1.00 96.00 103 GLY A CA 1
ATOM 814 C C . GLY A 1 103 ? 5.583 6.665 4.172 1.00 96.00 103 GLY A C 1
ATOM 815 O O . GLY A 1 103 ? 5.968 6.586 5.337 1.00 96.00 103 GLY A O 1
ATOM 816 N N . TYR A 1 104 ? 6.171 6.004 3.177 1.00 95.25 104 TYR A N 1
ATOM 817 C CA . TYR A 1 104 ? 7.438 5.298 3.337 1.00 95.25 104 TYR A CA 1
ATOM 818 C C . TYR A 1 104 ? 8.609 6.236 3.040 1.00 95.25 104 TYR A C 1
ATOM 820 O O . TYR A 1 104 ? 8.740 6.739 1.924 1.00 95.25 104 TYR A O 1
ATOM 828 N N . ASP A 1 105 ? 9.470 6.458 4.031 1.00 90.25 105 ASP A N 1
ATOM 829 C CA . ASP A 1 105 ? 10.612 7.376 3.941 1.00 90.25 105 ASP A CA 1
ATOM 830 C C . ASP A 1 105 ? 11.966 6.671 3.726 1.00 90.25 105 ASP A C 1
ATOM 832 O O . ASP A 1 105 ? 12.994 7.334 3.594 1.00 90.25 105 ASP A O 1
ATOM 836 N N . GLY A 1 106 ? 11.983 5.334 3.681 1.00 88.12 106 GLY A N 1
ATOM 837 C CA . GLY A 1 106 ? 13.205 4.540 3.526 1.00 88.12 106 GLY A CA 1
ATOM 838 C C . GLY A 1 106 ? 14.059 4.404 4.792 1.00 88.12 106 GLY A C 1
ATOM 839 O O . GLY A 1 106 ? 15.154 3.852 4.710 1.00 88.12 106 GLY A O 1
ATOM 840 N N . SER A 1 107 ? 13.595 4.886 5.952 1.00 85.44 107 SER A N 1
ATOM 841 C CA . SER A 1 107 ? 14.341 4.788 7.219 1.00 85.44 107 SER A CA 1
ATOM 842 C C . SER A 1 107 ? 14.345 3.381 7.831 1.00 85.44 107 SER A C 1
ATOM 844 O O . SER A 1 107 ? 15.240 3.057 8.612 1.00 85.44 107 SER A O 1
ATOM 846 N N . SER A 1 108 ? 13.378 2.541 7.457 1.00 87.31 108 SER A N 1
ATOM 847 C CA . SER A 1 108 ? 13.245 1.139 7.868 1.00 87.31 108 SER A CA 1
ATOM 848 C C . SER A 1 108 ? 12.980 0.220 6.672 1.00 87.31 108 SER A C 1
ATOM 850 O O . SER A 1 108 ? 12.743 0.676 5.546 1.00 87.31 108 SER A O 1
ATOM 852 N N . GLY A 1 109 ? 13.013 -1.096 6.898 1.00 91.38 109 GLY A N 1
ATOM 853 C CA . GLY A 1 109 ? 12.565 -2.052 5.887 1.00 91.38 109 GLY A CA 1
ATOM 854 C C . GLY A 1 109 ? 11.062 -1.910 5.629 1.00 91.38 109 GLY A C 1
ATOM 855 O O . GLY A 1 109 ? 10.281 -1.735 6.564 1.00 91.38 109 GLY A O 1
ATOM 856 N N . ILE A 1 110 ? 10.625 -2.021 4.371 1.00 93.75 110 ILE A N 1
ATOM 857 C CA . ILE A 1 110 ? 9.195 -1.904 4.037 1.00 93.75 110 ILE A CA 1
ATOM 858 C C . ILE A 1 110 ? 8.335 -2.970 4.736 1.00 93.75 110 ILE A C 1
ATOM 860 O O . ILE A 1 110 ? 7.229 -2.672 5.183 1.00 93.75 110 ILE A O 1
ATOM 864 N N . GLY A 1 111 ? 8.871 -4.182 4.918 1.00 93.44 111 GLY A N 1
ATOM 865 C CA . GLY A 1 111 ? 8.221 -5.242 5.692 1.00 93.44 111 GLY A CA 1
ATOM 866 C C . GLY A 1 111 ? 8.036 -4.873 7.164 1.00 93.44 111 GLY A C 1
ATOM 867 O O . GLY A 1 111 ? 6.962 -5.090 7.715 1.00 93.44 111 GLY A O 1
ATOM 8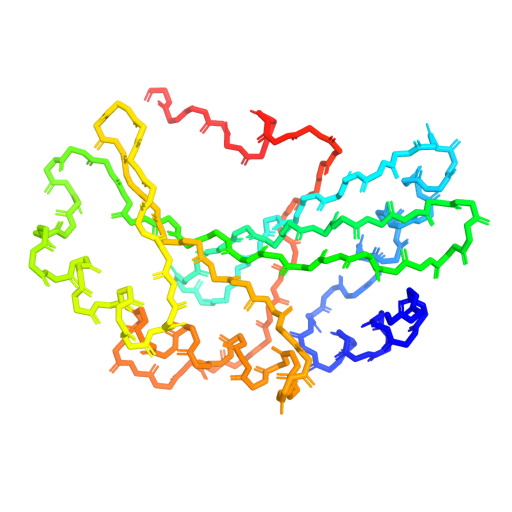68 N N . GLU A 1 112 ? 9.029 -4.226 7.782 1.00 94.06 112 GLU A N 1
ATOM 869 C CA . GLU A 1 112 ? 8.937 -3.758 9.174 1.00 94.06 112 GLU A CA 1
ATOM 870 C C . GLU A 1 112 ? 7.865 -2.673 9.333 1.00 94.06 112 GLU A C 1
ATOM 872 O O . GLU A 1 112 ? 7.129 -2.655 10.324 1.00 94.06 112 GLU A O 1
ATOM 877 N N . LEU A 1 113 ? 7.744 -1.777 8.348 1.00 94.94 113 LEU A N 1
ATOM 878 C CA . LEU A 1 113 ? 6.691 -0.765 8.330 1.00 94.94 113 LEU A CA 1
ATOM 879 C C . LEU A 1 113 ? 5.303 -1.405 8.178 1.00 94.94 113 LEU A C 1
ATOM 881 O O . LEU A 1 113 ? 4.396 -1.075 8.938 1.00 94.94 113 LEU A O 1
ATOM 885 N N . LEU A 1 114 ? 5.136 -2.348 7.248 1.00 95.44 114 LEU A N 1
ATOM 886 C CA . LEU A 1 114 ? 3.881 -3.082 7.054 1.00 95.44 114 LEU A CA 1
ATOM 887 C C . LEU A 1 114 ? 3.476 -3.893 8.296 1.00 95.44 114 LEU A C 1
ATOM 889 O O . LEU A 1 114 ? 2.300 -3.918 8.674 1.00 95.44 114 LEU A O 1
ATOM 893 N N . ASP A 1 115 ? 4.445 -4.505 8.975 1.00 94.75 115 ASP A N 1
ATOM 894 C CA . ASP A 1 115 ? 4.238 -5.168 10.261 1.00 94.75 115 ASP A CA 1
ATOM 895 C C . ASP A 1 115 ? 3.781 -4.187 11.334 1.00 94.75 115 ASP A C 1
ATOM 897 O O . ASP A 1 115 ? 2.751 -4.427 11.971 1.00 94.75 115 ASP A O 1
ATOM 901 N N . THR A 1 116 ? 4.464 -3.049 11.459 1.00 94.75 116 THR A N 1
ATOM 902 C CA . THR A 1 116 ? 4.098 -1.975 12.392 1.00 94.75 116 THR A CA 1
ATOM 903 C C . THR A 1 116 ? 2.670 -1.489 12.152 1.00 94.75 116 THR A C 1
ATOM 905 O O . THR A 1 116 ? 1.877 -1.418 13.092 1.00 94.75 116 THR A O 1
ATOM 908 N N . ILE A 1 117 ? 2.322 -1.213 10.892 1.00 95.44 117 ILE A N 1
ATOM 909 C CA . ILE A 1 117 ? 0.984 -0.781 10.486 1.00 95.44 117 ILE A CA 1
ATOM 910 C C . ILE A 1 117 ? -0.057 -1.825 10.897 1.00 95.44 117 ILE A C 1
ATOM 912 O O . ILE A 1 117 ? -0.998 -1.508 11.624 1.00 95.44 117 ILE A O 1
ATOM 916 N N . SER A 1 118 ? 0.122 -3.079 10.481 1.00 94.19 118 SER A N 1
ATOM 917 C CA . SER A 1 118 ? -0.861 -4.127 10.770 1.00 94.19 118 SER A CA 1
ATOM 918 C C . SER A 1 118 ? -1.034 -4.377 12.266 1.00 94.19 118 SER A C 1
ATOM 920 O O . SER A 1 118 ? -2.149 -4.603 12.721 1.00 94.19 118 SER A O 1
ATOM 922 N N . GLN A 1 119 ? 0.051 -4.305 13.044 1.00 93.62 119 GLN A N 1
ATOM 923 C CA . GLN A 1 119 ? 0.018 -4.547 14.476 1.00 93.62 119 GLN A CA 1
ATOM 924 C C . GLN A 1 119 ? -0.703 -3.412 15.198 1.00 93.62 119 GLN A C 1
ATOM 926 O O . GLN A 1 119 ? -1.442 -3.667 16.148 1.00 93.62 119 GLN A O 1
ATOM 931 N N . ALA A 1 120 ? -0.515 -2.171 14.743 1.00 92.56 120 ALA A N 1
ATOM 932 C CA . ALA A 1 120 ? -1.220 -1.022 15.290 1.00 92.56 120 ALA A CA 1
ATOM 933 C C . ALA A 1 120 ? -2.733 -1.107 15.033 1.00 92.56 120 ALA A C 1
ATOM 935 O O . ALA A 1 120 ? -3.515 -0.762 15.915 1.00 92.56 120 ALA A O 1
ATOM 936 N N . VAL A 1 121 ? -3.138 -1.602 13.858 1.00 90.50 121 VAL A N 1
ATOM 937 C CA . VAL A 1 121 ? -4.553 -1.746 13.476 1.00 90.50 121 VAL A CA 1
ATOM 938 C C . VAL A 1 121 ? -5.206 -2.956 14.151 1.00 90.50 121 VAL A C 1
ATOM 940 O O . VAL A 1 121 ? -6.282 -2.833 14.725 1.00 90.50 121 VAL A O 1
ATOM 943 N N . LEU A 1 122 ? -4.554 -4.123 14.128 1.00 90.31 122 LEU A N 1
ATOM 944 C CA . LEU A 1 122 ? -5.088 -5.370 14.692 1.00 90.31 122 LEU A CA 1
ATOM 945 C C . LEU A 1 122 ? -4.975 -5.443 16.224 1.00 90.31 1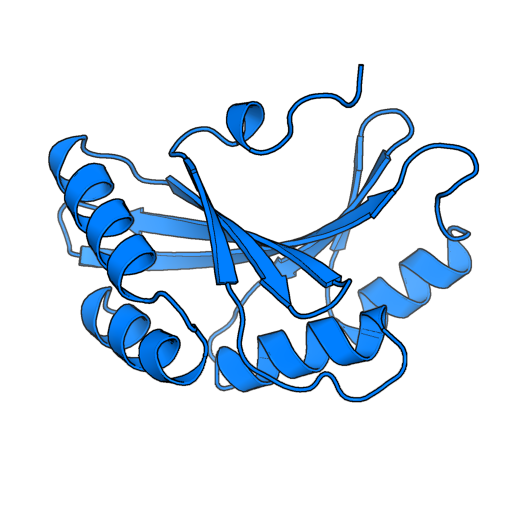22 LEU A C 1
ATOM 947 O O . LEU A 1 122 ? -5.575 -6.321 16.843 1.00 90.31 122 LEU A O 1
ATOM 951 N N . GLY A 1 123 ? -4.152 -4.593 16.847 1.00 90.62 123 GLY A N 1
ATOM 952 C CA . GLY A 1 123 ? -3.868 -4.633 18.287 1.00 90.62 123 GLY A CA 1
ATOM 953 C C . GLY A 1 123 ? -3.065 -5.861 18.742 1.00 90.62 123 GLY A C 1
ATOM 954 O O . GLY A 1 123 ? -2.878 -6.075 19.940 1.00 90.62 123 GLY A O 1
ATOM 955 N N . ARG A 1 124 ? -2.577 -6.678 17.803 1.00 92.62 124 ARG A N 1
ATOM 956 C CA . ARG A 1 124 ? -1.753 -7.871 18.038 1.00 92.62 124 ARG A CA 1
ATOM 957 C C . ARG A 1 124 ? -0.754 -8.055 16.906 1.00 92.62 124 ARG A C 1
ATOM 959 O O . ARG A 1 124 ? -0.935 -7.511 15.822 1.00 92.62 124 ARG A O 1
ATOM 966 N N . LYS A 1 125 ? 0.284 -8.861 17.136 1.00 91.12 125 LYS A N 1
ATOM 967 C CA . LYS A 1 125 ? 1.212 -9.240 16.067 1.00 91.12 125 LYS A CA 1
ATOM 968 C C . LYS A 1 125 ? 0.453 -10.041 15.002 1.00 91.12 125 LYS A C 1
ATOM 970 O O . LYS A 1 125 ? -0.159 -11.062 15.324 1.00 91.12 125 LYS A O 1
ATOM 975 N N . ALA A 1 126 ? 0.482 -9.556 13.765 1.00 88.75 126 ALA A N 1
ATOM 976 C CA . ALA A 1 126 ? -0.044 -10.281 12.619 1.00 88.75 126 ALA A CA 1
ATOM 977 C C . ALA A 1 126 ? 0.865 -11.472 12.288 1.00 88.75 126 ALA A C 1
ATOM 979 O O . ALA A 1 126 ? 2.084 -11.411 12.477 1.00 88.75 126 ALA A O 1
ATOM 980 N N . SER A 1 127 ? 0.272 -12.558 11.810 1.00 88.31 127 SER A N 1
ATOM 981 C CA . SER A 1 127 ? 0.976 -13.733 11.313 1.00 88.31 127 SER A CA 1
ATOM 982 C C . SER A 1 127 ? 0.823 -13.844 9.796 1.00 88.31 127 SER A C 1
ATOM 984 O O . SER A 1 127 ? -0.119 -13.318 9.207 1.00 88.31 127 SER A O 1
ATOM 986 N N . GLY A 1 128 ? 1.779 -14.514 9.156 1.00 90.31 128 GLY A N 1
ATOM 987 C CA . GLY A 1 128 ? 1.767 -14.709 7.710 1.00 90.31 128 GLY A CA 1
ATOM 988 C C . GLY A 1 128 ? 2.176 -13.478 6.893 1.00 90.31 128 GLY A C 1
ATOM 989 O O . GLY A 1 128 ? 2.594 -12.440 7.418 1.00 90.31 128 GLY A O 1
ATOM 990 N N . ARG A 1 129 ? 2.087 -13.662 5.577 1.00 95.56 129 ARG A N 1
ATOM 991 C CA . ARG A 1 129 ? 2.434 -12.704 4.522 1.00 95.56 129 ARG A CA 1
ATOM 992 C C . ARG A 1 129 ? 1.179 -11.996 4.006 1.00 95.56 129 ARG A C 1
ATOM 994 O O . ARG A 1 129 ? 0.067 -12.355 4.392 1.00 95.56 129 ARG A O 1
ATOM 1001 N N . PHE A 1 130 ? 1.368 -10.975 3.181 1.00 97.25 130 PHE A N 1
ATOM 1002 C CA . PHE A 1 130 ? 0.272 -10.298 2.498 1.00 97.25 130 PHE A CA 1
ATOM 1003 C C . PHE A 1 130 ? -0.074 -10.988 1.176 1.00 97.25 130 PHE A C 1
ATOM 1005 O O . PHE A 1 130 ? 0.808 -11.453 0.459 1.00 97.25 130 PHE A O 1
ATOM 1012 N N . ASP A 1 131 ? -1.353 -10.979 0.835 1.00 97.31 131 ASP A N 1
ATOM 1013 C CA . ASP A 1 131 ? -1.863 -11.288 -0.493 1.00 97.31 131 ASP A CA 1
ATOM 1014 C C . ASP A 1 131 ? -2.162 -9.977 -1.228 1.00 97.31 131 ASP A C 1
ATOM 1016 O O . ASP A 1 131 ? -2.748 -9.057 -0.647 1.00 97.31 131 ASP A O 1
ATOM 1020 N N . ILE A 1 132 ? -1.790 -9.882 -2.502 1.00 96.94 132 ILE A N 1
ATOM 1021 C CA . ILE A 1 132 ? -2.326 -8.863 -3.409 1.00 96.94 132 ILE A CA 1
ATOM 1022 C C . ILE A 1 132 ? -3.700 -9.358 -3.869 1.00 96.94 132 ILE A C 1
ATOM 1024 O O . ILE A 1 132 ? -3.785 -10.332 -4.605 1.00 96.94 132 ILE A O 1
ATOM 1028 N N . GLU A 1 133 ? -4.781 -8.723 -3.413 1.00 95.38 133 GLU A N 1
ATOM 1029 C CA . GLU A 1 133 ? -6.149 -9.085 -3.820 1.00 95.38 133 GLU A CA 1
ATOM 1030 C C . GLU A 1 133 ? -6.509 -8.475 -5.183 1.00 95.38 133 GLU A C 1
ATOM 1032 O O . GLU A 1 133 ? -7.265 -9.065 -5.954 1.00 95.38 133 GLU A O 1
ATOM 1037 N N . HIS A 1 134 ? -5.998 -7.274 -5.468 1.00 93.69 134 HIS A N 1
ATOM 1038 C CA . HIS A 1 134 ? -6.254 -6.550 -6.711 1.00 93.69 134 HIS A CA 1
ATOM 1039 C C . HIS A 1 134 ? -5.191 -5.469 -6.947 1.00 93.69 134 HIS A C 1
ATOM 1041 O O . HIS A 1 134 ? -4.602 -4.957 -5.992 1.00 93.69 134 HIS A O 1
ATOM 1047 N N . TYR A 1 135 ? -4.993 -5.070 -8.203 1.00 94.25 135 TYR A N 1
ATOM 1048 C CA . TYR A 1 135 ? -4.206 -3.895 -8.558 1.00 94.25 135 TYR A CA 1
ATOM 1049 C C . TYR A 1 135 ? -4.906 -3.046 -9.616 1.00 94.25 135 TYR A C 1
ATOM 1051 O O . TYR A 1 135 ? -5.700 -3.544 -10.409 1.00 94.25 135 TYR A O 1
ATOM 1059 N N . SER A 1 136 ? -4.591 -1.754 -9.630 1.00 93.44 136 SER A N 1
ATOM 1060 C CA . SER A 1 136 ? -5.081 -0.808 -10.629 1.00 93.44 136 SER A CA 1
ATOM 1061 C C . SER A 1 136 ? -4.103 0.342 -10.836 1.00 93.44 136 SER A C 1
ATOM 1063 O O . SER A 1 136 ? -3.253 0.627 -9.994 1.00 93.44 136 SER A O 1
ATOM 1065 N N . TYR A 1 137 ? -4.279 1.050 -11.945 1.00 91.38 137 TYR A N 1
ATOM 1066 C CA . TYR A 1 137 ? -3.597 2.302 -12.269 1.00 91.38 137 TYR A CA 1
ATOM 1067 C C . TYR A 1 137 ? -4.484 3.539 -12.039 1.00 91.38 137 TYR A C 1
ATOM 1069 O O . TYR A 1 137 ? -4.041 4.671 -12.227 1.00 91.38 137 TYR A O 1
ATOM 1077 N N . ASP A 1 138 ? -5.728 3.311 -11.613 1.00 83.56 138 ASP A N 1
ATOM 1078 C CA . ASP A 1 138 ? -6.699 4.303 -11.152 1.00 83.56 138 ASP A CA 1
ATOM 1079 C C . ASP A 1 138 ? -7.176 3.912 -9.744 1.00 83.56 138 ASP A C 1
ATOM 1081 O O . ASP A 1 138 ? -7.547 2.764 -9.495 1.00 83.56 138 ASP A O 1
ATOM 1085 N N . LEU A 1 139 ? -7.167 4.865 -8.813 1.00 70.12 139 LEU A N 1
ATOM 1086 C CA . LEU A 1 139 ? -7.582 4.640 -7.429 1.00 70.12 139 LEU A CA 1
ATOM 1087 C C . LEU A 1 139 ? -9.074 4.280 -7.324 1.00 70.12 139 LEU A C 1
ATOM 1089 O O . LEU A 1 139 ? -9.456 3.530 -6.425 1.00 70.12 139 LEU A O 1
ATOM 1093 N N . LEU A 1 140 ? -9.910 4.798 -8.231 1.00 65.62 140 LEU A N 1
ATOM 1094 C CA . LEU A 1 140 ? -11.369 4.658 -8.159 1.00 65.62 140 LEU A CA 1
ATOM 1095 C C . LEU A 1 140 ? -11.862 3.224 -8.377 1.00 65.62 140 LEU A C 1
ATOM 1097 O O . LEU A 1 140 ? -12.961 2.888 -7.955 1.00 65.62 140 LEU A O 1
ATOM 1101 N N . THR A 1 141 ? -11.069 2.364 -9.012 1.00 65.62 141 THR A N 1
ATOM 1102 C CA . THR A 1 141 ? -11.477 0.984 -9.313 1.00 65.62 141 THR A CA 1
ATOM 1103 C C . THR A 1 141 ? -11.136 -0.014 -8.207 1.00 65.62 141 THR A C 1
ATOM 1105 O O . THR A 1 141 ? -11.654 -1.127 -8.219 1.00 65.62 141 THR A O 1
ATOM 1108 N N . ILE A 1 142 ? -10.292 0.358 -7.239 1.00 59.66 142 ILE A N 1
ATOM 1109 C CA . ILE A 1 142 ? -9.868 -0.549 -6.155 1.00 59.66 142 ILE A CA 1
ATOM 1110 C C . ILE A 1 142 ? -10.859 -0.589 -4.999 1.00 59.66 142 ILE A C 1
ATOM 1112 O O . ILE A 1 142 ? -10.957 -1.599 -4.303 1.00 59.66 142 ILE A O 1
ATOM 1116 N N . TYR A 1 143 ? -11.614 0.486 -4.809 1.00 58.28 143 TYR A N 1
ATOM 1117 C CA . TYR A 1 143 ? -12.755 0.490 -3.913 1.00 58.28 143 TYR A CA 1
ATOM 1118 C C . TYR A 1 143 ? -14.009 0.358 -4.766 1.00 58.28 143 TYR A C 1
ATOM 1120 O O . TYR A 1 143 ? -14.494 1.373 -5.264 1.00 58.28 143 TYR A O 1
ATOM 1128 N N . PRO A 1 144 ? -14.566 -0.853 -4.954 1.00 49.31 144 PRO A N 1
ATOM 1129 C CA . PRO A 1 144 ? -15.981 -0.911 -5.255 1.00 49.31 144 PRO A CA 1
ATOM 1130 C C . PRO A 1 144 ? -16.668 -0.192 -4.094 1.00 49.31 144 PRO A C 1
ATOM 1132 O O . PRO A 1 144 ? -16.504 -0.588 -2.938 1.00 49.31 144 PRO A O 1
ATOM 1135 N N . GLU A 1 145 ? -17.355 0.912 -4.387 1.00 42.62 145 GLU A N 1
ATOM 1136 C CA . GLU A 1 145 ? -18.344 1.466 -3.468 1.00 42.62 145 GLU A CA 1
ATOM 1137 C C . GLU A 1 145 ? -19.149 0.269 -2.949 1.00 42.62 145 GLU A C 1
ATOM 1139 O O . GLU A 1 145 ? -19.680 -0.500 -3.753 1.00 42.62 145 GLU A O 1
ATOM 1144 N N . ASN A 1 146 ? -19.140 0.028 -1.633 1.00 35.56 146 ASN A N 1
ATOM 1145 C CA . ASN A 1 146 ? -20.080 -0.927 -1.056 1.00 35.56 146 ASN A CA 1
ATOM 1146 C C . ASN A 1 146 ? -21.473 -0.452 -1.509 1.00 35.56 146 ASN A C 1
ATOM 1148 O O . ASN A 1 146 ? -21.813 0.689 -1.184 1.00 35.56 146 ASN A O 1
ATOM 1152 N N . PRO A 1 147 ? -22.224 -1.239 -2.303 1.00 35.88 147 PRO A N 1
ATOM 1153 C CA . PRO A 1 147 ? -23.567 -0.850 -2.711 1.00 35.88 147 PRO A CA 1
ATOM 1154 C C . PRO A 1 147 ? -24.517 -0.756 -1.513 1.00 35.88 147 PRO A C 1
ATOM 1156 O O . PRO A 1 147 ? -24.301 -1.487 -0.516 1.00 35.88 147 PRO A O 1
#

Sequence (147 aa):
MKIDSFIEAMYEILNNPEDLLAAFEEAKHLGMNHLYLLMRREDFRLVMIIHMNPFSEELVSIVFMIPLGCGEEQPSMEQVNRLAISLRGAVMAYGECSSILVGYDGSSGIGELLDTISQAVLGRKASGRFDIEHYSYDLLTIYPENP